Protein AF-A0A7K7S3J5-F1 (afdb_monomer_lite)

Radius of gyration: 13.62 Å; chains: 1; bounding box: 33×21×33 Å

pLDDT: mean 86.49, std 15.04, range [55.97, 98.62]

InterPro domains:
  IPR010569 Myotubularin-like, phosphatase domain [PF06602] (1-78)
  IPR010569 Myotubularin-like, phosphatase domain [PS51339] (1-78)
  IPR029021 Protein-tyrosine phosphatase-like [SSF52799] (1-78)
  IPR030564 Myotubularin [PTHR10807] (1-78)

Structure (mmCIF, N/CA/C/O backbone):
data_AF-A0A7K7S3J5-F1
#
_entry.id   AF-A0A7K7S3J5-F1
#
loop_
_atom_site.group_PDB
_atom_site.id
_atom_site.type_symbol
_atom_site.label_atom_id
_atom_site.label_alt_id
_atom_site.label_comp_id
_atom_site.label_asym_id
_atom_site.label_entity_id
_atom_site.label_seq_id
_atom_site.pdbx_PDB_ins_code
_atom_site.Cartn_x
_atom_site.Cartn_y
_atom_site.Cartn_z
_atom_site.occupancy
_atom_site.B_iso_or_equiv
_atom_site.auth_seq_id
_atom_site.auth_comp_id
_atom_site.auth_asym_id
_atom_site.auth_atom_id
_atom_site.pdbx_PDB_model_nu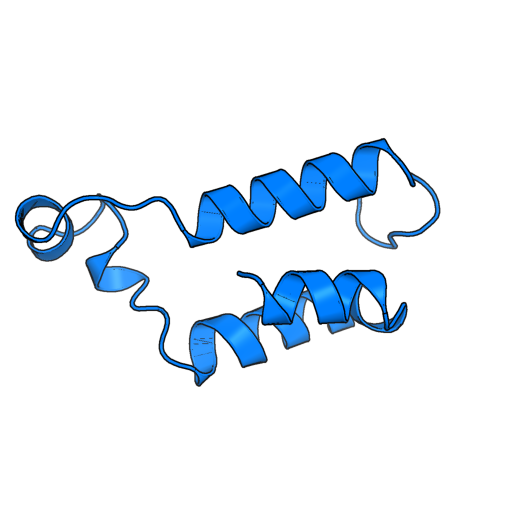m
ATOM 1 N N . GLN A 1 1 ? -0.085 -3.815 -9.402 1.00 80.12 1 GLN A N 1
ATOM 2 C CA . GLN A 1 1 ? -1.220 -2.863 -9.345 1.00 80.12 1 GLN A CA 1
ATOM 3 C C . GLN A 1 1 ? -2.541 -3.568 -9.056 1.00 80.12 1 GLN A C 1
ATOM 5 O O . GLN A 1 1 ? -3.003 -3.454 -7.935 1.00 80.12 1 GLN A O 1
ATOM 10 N N . VAL A 1 2 ? -3.145 -4.304 -10.003 1.00 91.12 2 VAL A N 1
ATOM 11 C CA . VAL A 1 2 ? -4.505 -4.861 -9.810 1.00 91.12 2 VAL A CA 1
ATOM 12 C C . VAL A 1 2 ? -4.567 -5.863 -8.655 1.00 91.12 2 VAL A C 1
ATOM 14 O O . VAL A 1 2 ? -5.370 -5.698 -7.747 1.00 91.12 2 VAL A O 1
ATOM 17 N N . VAL A 1 3 ? -3.675 -6.856 -8.647 1.00 94.69 3 VAL A N 1
ATOM 18 C CA . VAL A 1 3 ? -3.652 -7.910 -7.619 1.00 94.69 3 VAL A CA 1
ATOM 19 C C . VAL A 1 3 ? -3.451 -7.335 -6.212 1.00 94.69 3 VAL A C 1
ATOM 21 O O . VAL A 1 3 ? -4.184 -7.695 -5.295 1.00 94.69 3 VAL A O 1
ATOM 24 N N . SER A 1 4 ? -2.522 -6.387 -6.050 1.00 95.69 4 SER A N 1
ATOM 25 C CA . SER A 1 4 ? -2.267 -5.737 -4.762 1.00 95.69 4 SER A CA 1
ATOM 26 C C . SER A 1 4 ? -3.455 -4.899 -4.270 1.00 95.69 4 SER A C 1
ATOM 28 O O . SER A 1 4 ? -3.751 -4.917 -3.081 1.00 95.69 4 SER A O 1
ATOM 30 N N . LEU A 1 5 ? -4.178 -4.209 -5.162 1.00 97.38 5 LEU A N 1
ATOM 31 C CA . LEU A 1 5 ? -5.397 -3.475 -4.790 1.00 97.38 5 LEU A CA 1
ATOM 32 C C . LEU A 1 5 ? -6.541 -4.417 -4.408 1.00 97.38 5 LEU A C 1
ATOM 34 O O . LEU A 1 5 ? -7.221 -4.172 -3.419 1.00 97.38 5 LEU A O 1
ATOM 38 N N . VAL A 1 6 ? -6.732 -5.513 -5.146 1.00 97.81 6 VAL A N 1
ATOM 39 C CA . VAL A 1 6 ? -7.749 -6.520 -4.810 1.00 97.81 6 VAL A CA 1
ATOM 40 C C . VAL A 1 6 ? -7.468 -7.129 -3.438 1.00 97.81 6 VAL A C 1
ATOM 42 O O . VAL A 1 6 ? -8.388 -7.244 -2.634 1.00 97.81 6 VAL A O 1
ATOM 45 N N . GLN A 1 7 ? -6.211 -7.467 -3.143 1.00 97.75 7 GLN A N 1
ATOM 46 C CA . GLN A 1 7 ? -5.814 -7.989 -1.835 1.00 97.75 7 GLN A CA 1
ATOM 47 C C . GLN A 1 7 ? -6.078 -6.977 -0.713 1.00 97.75 7 GLN A C 1
ATOM 49 O O . GLN A 1 7 ? -6.712 -7.336 0.272 1.00 97.75 7 GLN A O 1
ATOM 54 N N . LEU A 1 8 ? -5.699 -5.708 -0.895 1.00 98.19 8 LEU A N 1
ATOM 55 C CA . LEU A 1 8 ? -5.985 -4.638 0.069 1.00 98.19 8 LEU A CA 1
ATOM 56 C C . LEU A 1 8 ? -7.493 -4.454 0.332 1.00 98.19 8 LEU A C 1
ATOM 58 O O . LEU A 1 8 ? -7.917 -4.194 1.458 1.00 98.19 8 LEU A O 1
ATOM 62 N N . LEU A 1 9 ? -8.317 -4.576 -0.711 1.00 97.75 9 LEU A N 1
ATOM 63 C CA . LEU A 1 9 ? -9.772 -4.445 -0.610 1.00 97.75 9 LEU A CA 1
ATOM 64 C C . LEU A 1 9 ? -10.443 -5.687 -0.010 1.00 97.75 9 LEU A C 1
ATOM 66 O O . LEU A 1 9 ? -11.477 -5.552 0.636 1.00 97.75 9 LEU A O 1
ATOM 70 N N . SER A 1 10 ? -9.863 -6.874 -0.188 1.00 97.81 10 SER A N 1
ATOM 71 C CA . SER A 1 10 ? -10.490 -8.142 0.210 1.00 97.81 10 SER A CA 1
ATOM 72 C C . SER A 1 10 ? -10.063 -8.627 1.594 1.00 97.81 10 SER A C 1
ATOM 74 O O . SER A 1 10 ? -10.869 -9.240 2.287 1.00 97.81 10 SER A O 1
ATOM 76 N N . ASP A 1 11 ? -8.819 -8.366 1.999 1.00 98.19 11 ASP A N 1
ATOM 77 C CA . ASP A 1 11 ? -8.252 -8.855 3.256 1.00 98.19 11 ASP A CA 1
ATOM 78 C C . ASP A 1 11 ? -7.834 -7.676 4.160 1.00 98.19 11 ASP A C 1
ATOM 80 O O . ASP A 1 11 ? -6.865 -6.971 3.845 1.00 98.19 11 ASP A O 1
ATOM 84 N N . PRO A 1 12 ? -8.539 -7.447 5.288 1.00 97.94 12 PRO A N 1
ATOM 85 C CA . PRO A 1 12 ? -8.216 -6.384 6.237 1.00 97.94 12 PRO A CA 1
ATOM 86 C C . PRO A 1 12 ? -6.799 -6.468 6.808 1.00 97.94 12 PRO A C 1
ATOM 88 O O . PRO A 1 12 ? -6.248 -5.437 7.188 1.00 97.94 12 PRO A O 1
ATOM 91 N N . TYR A 1 13 ? -6.174 -7.654 6.834 1.00 98.44 13 TYR A N 1
ATOM 92 C CA . TYR A 1 13 ? -4.793 -7.792 7.293 1.00 98.44 13 TYR A CA 1
ATOM 93 C C . TYR A 1 13 ? -3.856 -6.864 6.514 1.00 98.44 13 TYR A C 1
ATOM 95 O O . TYR A 1 13 ? -3.009 -6.205 7.113 1.00 98.44 13 TYR A O 1
ATOM 103 N N . TYR A 1 14 ? -4.053 -6.704 5.203 1.00 98.50 14 TYR A N 1
ATOM 104 C CA . TYR A 1 14 ? -3.214 -5.834 4.376 1.00 98.50 14 TYR A CA 1
ATOM 105 C C . TYR A 1 14 ? -3.403 -4.327 4.628 1.00 98.50 14 TYR A C 1
ATOM 107 O O . TYR A 1 14 ? -2.648 -3.530 4.071 1.00 98.50 14 TYR A O 1
ATOM 115 N N . ARG A 1 15 ? -4.362 -3.922 5.473 1.00 98.50 15 ARG A N 1
ATOM 116 C CA . ARG A 1 15 ? -4.549 -2.532 5.934 1.00 98.50 15 ARG A CA 1
ATOM 117 C C . ARG A 1 15 ? -3.891 -2.251 7.290 1.00 98.50 15 ARG A C 1
ATOM 119 O O . ARG A 1 15 ? -3.919 -1.114 7.760 1.00 98.50 15 ARG A O 1
ATOM 126 N N . THR A 1 16 ? -3.272 -3.267 7.892 1.00 98.62 16 THR A N 1
ATOM 127 C CA . THR A 1 16 ? -2.342 -3.098 9.016 1.00 98.62 16 THR A CA 1
ATOM 128 C C . THR A 1 16 ? -0.990 -2.594 8.518 1.00 98.62 16 THR A C 1
ATOM 130 O O . THR A 1 16 ? -0.640 -2.743 7.344 1.00 98.62 16 THR A O 1
ATOM 133 N N . LEU A 1 17 ? -0.198 -2.007 9.407 1.00 98.06 17 LEU A N 1
ATOM 134 C CA . LEU A 1 17 ? 1.127 -1.483 9.087 1.00 98.06 17 LEU A CA 1
ATOM 135 C C . LEU A 1 17 ? 2.080 -2.610 8.651 1.00 98.06 17 LEU A C 1
ATOM 137 O O . LEU A 1 17 ? 2.848 -2.462 7.698 1.00 98.06 17 LEU A O 1
ATOM 141 N N . GLU A 1 18 ? 1.993 -3.757 9.325 1.00 98.31 18 GLU A N 1
ATOM 142 C CA . GLU A 1 18 ? 2.740 -4.971 8.991 1.00 98.31 18 GLU A CA 1
ATOM 143 C C . GLU A 1 18 ? 2.236 -5.606 7.693 1.00 98.31 18 GLU A C 1
ATOM 145 O O . GLU A 1 18 ? 3.024 -5.862 6.780 1.00 98.31 18 GLU A O 1
ATOM 150 N N . GLY A 1 19 ? 0.922 -5.797 7.565 1.00 98.38 19 GLY A N 1
ATOM 151 C CA . GLY A 1 19 ? 0.332 -6.399 6.378 1.00 98.38 19 GLY A CA 1
ATOM 152 C C . GLY A 1 19 ? 0.596 -5.572 5.125 1.00 98.38 19 GLY A C 1
ATOM 153 O O . GLY A 1 19 ? 0.947 -6.135 4.091 1.00 98.38 19 GLY A O 1
ATOM 154 N N . PHE A 1 20 ? 0.529 -4.242 5.198 1.00 98.12 20 PHE A N 1
ATOM 155 C CA . PHE A 1 20 ? 0.839 -3.392 4.051 1.00 98.12 20 PHE A CA 1
ATOM 156 C C . PHE A 1 20 ? 2.303 -3.523 3.605 1.00 98.12 20 PHE A C 1
ATOM 158 O O . PHE A 1 20 ? 2.575 -3.613 2.407 1.00 98.12 20 PHE A O 1
ATOM 165 N N . ARG A 1 21 ? 3.256 -3.608 4.547 1.00 97.31 21 ARG A N 1
ATOM 166 C CA . ARG A 1 21 ? 4.670 -3.885 4.225 1.00 97.31 21 ARG A CA 1
ATOM 167 C C . ARG A 1 21 ? 4.821 -5.237 3.544 1.00 97.31 21 ARG A C 1
ATOM 169 O O . ARG A 1 21 ? 5.433 -5.306 2.481 1.00 97.31 21 ARG A O 1
ATOM 176 N N . LEU A 1 22 ? 4.192 -6.276 4.094 1.00 97.56 22 LEU A N 1
ATOM 177 C CA . LEU A 1 22 ? 4.215 -7.611 3.506 1.00 97.56 22 LEU A CA 1
ATOM 178 C C . LEU A 1 22 ? 3.604 -7.621 2.098 1.00 97.56 22 LEU A C 1
ATOM 180 O O . LEU A 1 22 ? 4.137 -8.266 1.199 1.00 97.56 22 LEU A O 1
ATOM 184 N N . LEU A 1 23 ? 2.512 -6.885 1.873 1.00 96.94 23 LEU A N 1
ATOM 185 C CA . LEU A 1 23 ? 1.891 -6.743 0.556 1.00 96.94 23 LEU A CA 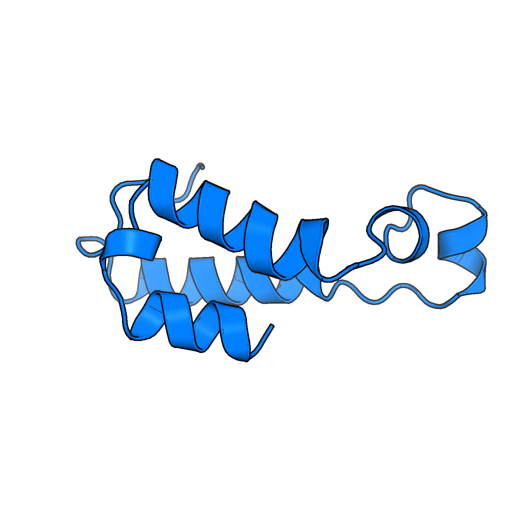1
ATOM 186 C C . LEU A 1 23 ? 2.870 -6.131 -0.453 1.00 96.94 23 LEU A C 1
ATOM 188 O O . LEU A 1 23 ? 2.978 -6.622 -1.577 1.00 96.94 23 LEU A O 1
ATOM 192 N N . VAL A 1 24 ? 3.598 -5.080 -0.060 1.00 95.38 24 VAL A N 1
ATOM 193 C CA . VAL A 1 24 ? 4.610 -4.430 -0.905 1.00 95.38 24 VAL A CA 1
ATOM 194 C C . VAL A 1 24 ? 5.789 -5.368 -1.175 1.00 95.38 24 VAL A C 1
ATOM 196 O O . VAL A 1 24 ? 6.182 -5.548 -2.329 1.00 95.38 24 VAL A O 1
ATOM 199 N N . GLU A 1 25 ? 6.327 -6.015 -0.145 1.00 93.94 25 GLU A N 1
ATOM 200 C CA . GLU A 1 25 ? 7.428 -6.972 -0.278 1.00 93.94 25 GLU A CA 1
ATOM 201 C C . GLU A 1 25 ? 7.061 -8.149 -1.181 1.00 93.94 25 GLU A C 1
ATOM 203 O O . GLU A 1 25 ? 7.832 -8.520 -2.072 1.00 93.94 25 GLU A O 1
ATOM 208 N N . LYS A 1 26 ? 5.860 -8.703 -1.006 1.00 93.19 26 LYS A N 1
ATOM 209 C CA . LYS A 1 26 ? 5.357 -9.815 -1.805 1.00 93.19 26 LYS A CA 1
ATOM 210 C C . LYS A 1 26 ? 5.113 -9.369 -3.243 1.00 93.19 26 LYS A C 1
ATOM 212 O O . LYS A 1 26 ? 5.794 -9.831 -4.149 1.00 93.19 26 LYS A O 1
ATOM 217 N N . GLU A 1 27 ? 4.181 -8.448 -3.469 1.00 92.81 27 GLU A N 1
ATOM 218 C CA . GLU A 1 27 ? 3.652 -8.146 -4.809 1.00 92.81 27 GLU A CA 1
ATOM 219 C C . GLU A 1 27 ? 4.563 -7.254 -5.654 1.00 92.81 27 GLU A C 1
ATOM 221 O O . GLU A 1 27 ? 4.471 -7.268 -6.882 1.00 92.81 27 GLU A O 1
ATOM 226 N N . TRP A 1 28 ? 5.434 -6.462 -5.027 1.00 90.31 28 TRP A N 1
ATOM 227 C CA . TRP A 1 28 ? 6.246 -5.485 -5.747 1.00 90.31 28 TRP A CA 1
ATOM 228 C C . TRP A 1 28 ? 7.730 -5.824 -5.729 1.00 90.31 28 TRP A C 1
ATOM 230 O O . TRP A 1 28 ? 8.361 -5.787 -6.785 1.00 90.31 28 TRP A O 1
ATOM 240 N N . LEU A 1 29 ? 8.299 -6.179 -4.576 1.00 86.06 29 LEU A N 1
ATOM 241 C CA . LEU A 1 29 ? 9.727 -6.506 -4.499 1.00 86.06 29 LEU A CA 1
ATOM 242 C C . LEU A 1 29 ? 10.006 -7.931 -4.995 1.00 86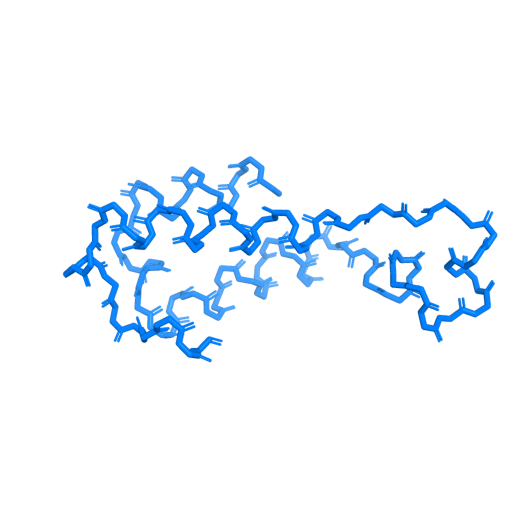.06 29 LEU A C 1
ATOM 244 O O . LEU A 1 29 ? 10.876 -8.116 -5.846 1.00 86.06 29 LEU A O 1
ATOM 248 N N . SER A 1 30 ? 9.230 -8.918 -4.542 1.00 82.69 30 SER A N 1
ATOM 249 C CA . SER A 1 30 ? 9.470 -10.333 -4.861 1.00 82.69 30 SER A CA 1
ATOM 250 C C . SER A 1 30 ? 9.037 -10.709 -6.282 1.00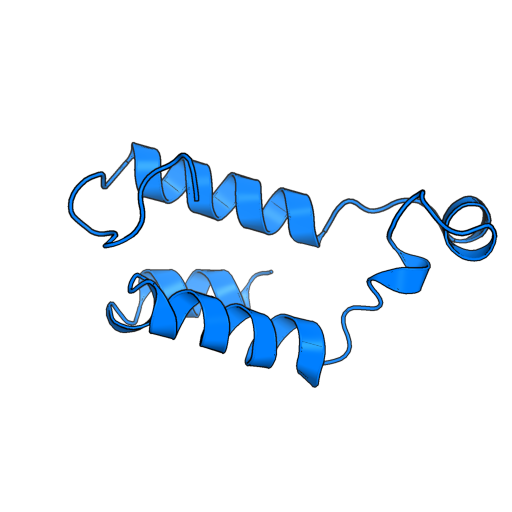 82.69 30 SER A C 1
ATOM 252 O O . SER A 1 30 ? 9.756 -11.430 -6.970 1.00 82.69 30 SER A O 1
ATOM 254 N N . PHE A 1 31 ? 7.914 -10.174 -6.776 1.00 73.81 31 PHE A N 1
ATOM 255 C CA . PHE A 1 31 ? 7.448 -10.401 -8.158 1.00 73.81 31 PHE A CA 1
ATOM 256 C C . PHE A 1 31 ? 8.115 -9.488 -9.207 1.00 73.81 31 PHE A C 1
ATOM 258 O O . PHE A 1 31 ? 7.715 -9.463 -10.372 1.00 73.81 31 PHE A O 1
ATOM 265 N N . GLY A 1 32 ? 9.180 -8.776 -8.828 1.00 65.25 32 GLY A N 1
ATOM 266 C CA . GLY A 1 32 ? 10.111 -8.184 -9.786 1.00 65.25 32 GLY A CA 1
ATOM 267 C C . GLY A 1 32 ? 9.655 -6.868 -10.411 1.00 65.25 32 GLY A C 1
ATOM 268 O O . GLY A 1 32 ? 10.035 -6.571 -11.552 1.00 65.25 32 GLY A O 1
ATOM 269 N N . HIS A 1 33 ? 8.887 -6.037 -9.692 1.00 70.69 33 HIS A N 1
ATOM 270 C CA . HIS A 1 33 ? 8.733 -4.646 -10.108 1.00 70.69 33 HIS A CA 1
ATOM 271 C C . HIS A 1 33 ? 10.123 -4.001 -10.139 1.00 70.69 33 HIS A C 1
ATOM 273 O O . HIS A 1 33 ? 10.803 -3.866 -9.122 1.00 70.69 33 HIS A O 1
ATOM 279 N N . ARG A 1 34 ? 10.580 -3.621 -11.336 1.00 67.44 34 ARG A N 1
ATOM 280 C CA . ARG A 1 34 ? 11.930 -3.087 -11.548 1.00 67.44 34 ARG A CA 1
ATOM 281 C C . ARG A 1 34 ? 12.014 -1.635 -11.083 1.00 67.44 34 ARG A C 1
ATOM 283 O O . ARG A 1 34 ? 12.125 -0.731 -11.906 1.00 67.44 34 ARG A O 1
ATOM 290 N N . PHE A 1 35 ? 11.974 -1.408 -9.773 1.00 71.69 35 PHE A N 1
ATOM 291 C CA . PHE A 1 35 ? 12.074 -0.075 -9.170 1.00 71.69 35 PHE A CA 1
ATOM 292 C C . PHE A 1 35 ? 13.282 0.712 -9.694 1.00 71.69 35 PHE A C 1
ATOM 294 O O . PHE A 1 35 ? 13.149 1.880 -10.045 1.00 71.69 35 PHE A O 1
ATOM 301 N N . SER A 1 36 ? 14.423 0.040 -9.872 1.00 63.81 36 SER A N 1
ATOM 302 C CA . SER A 1 36 ? 15.650 0.633 -10.416 1.00 63.81 36 SER A CA 1
ATOM 303 C C . SER A 1 36 ? 15.556 1.073 -11.881 1.00 63.81 36 SER A C 1
ATOM 305 O O . SER A 1 36 ? 16.260 1.997 -12.270 1.00 63.81 36 SER A O 1
ATOM 307 N N . HIS A 1 37 ? 14.708 0.437 -12.696 1.00 55.97 37 HIS A N 1
ATOM 308 C CA . HIS A 1 37 ? 14.550 0.757 -14.123 1.00 55.97 37 HIS A CA 1
ATOM 309 C C . HIS A 1 37 ? 13.306 1.596 -14.417 1.00 55.97 37 HIS A C 1
ATOM 311 O O . HIS A 1 37 ? 13.196 2.142 -15.502 1.00 55.97 37 HIS A O 1
ATOM 317 N N . ARG A 1 38 ? 12.345 1.675 -13.491 1.00 58.97 38 ARG A N 1
ATOM 318 C CA . ARG A 1 38 ? 11.119 2.472 -13.667 1.00 58.97 38 ARG A CA 1
ATOM 319 C C . ARG A 1 38 ? 11.103 3.757 -12.847 1.00 58.97 38 ARG A C 1
ATOM 321 O O . ARG A 1 38 ? 10.219 4.584 -13.042 1.00 58.97 38 ARG A O 1
ATOM 328 N N . GLY A 1 39 ? 12.073 3.943 -11.955 1.00 59.03 39 GLY A N 1
ATOM 329 C CA . GLY A 1 39 ? 12.340 5.231 -11.327 1.00 59.03 39 GLY A CA 1
ATOM 330 C C . GLY A 1 39 ? 13.130 6.146 -12.262 1.00 59.03 39 GLY A C 1
ATOM 331 O O . GLY A 1 39 ? 14.088 5.710 -12.895 1.00 59.03 39 GLY A O 1
ATOM 332 N N . ALA A 1 40 ? 12.791 7.437 -12.289 1.00 57.44 40 ALA A N 1
ATOM 333 C CA . ALA A 1 40 ? 13.538 8.468 -13.026 1.00 57.44 40 ALA A CA 1
ATOM 334 C C . ALA A 1 40 ? 14.951 8.748 -12.454 1.00 57.44 40 ALA A C 1
ATOM 336 O O . ALA A 1 40 ? 15.654 9.641 -12.911 1.00 57.44 40 ALA A O 1
ATOM 337 N N . GLN A 1 41 ? 15.361 8.009 -11.420 1.00 60.44 41 GLN A N 1
ATOM 338 C CA . GLN A 1 41 ? 16.585 8.240 -10.649 1.00 60.44 41 GLN A CA 1
ATOM 339 C C . GLN A 1 41 ? 17.818 7.533 -11.232 1.00 60.44 41 GLN A C 1
ATOM 341 O O . GLN A 1 41 ? 18.930 7.781 -10.773 1.00 60.44 41 GLN A O 1
ATOM 346 N N . THR A 1 42 ? 17.654 6.659 -12.232 1.00 60.53 42 THR A N 1
ATOM 347 C CA . THR A 1 42 ? 18.778 5.978 -12.890 1.00 60.53 42 THR A CA 1
ATOM 348 C C . THR A 1 42 ? 18.858 6.347 -14.368 1.00 60.53 42 THR A C 1
ATOM 350 O O . THR A 1 42 ? 17.844 6.565 -15.032 1.00 60.53 42 THR A O 1
ATOM 353 N N . LEU A 1 43 ? 20.078 6.362 -14.916 1.00 60.28 43 LEU A N 1
ATOM 354 C CA . LEU A 1 43 ? 20.322 6.579 -16.351 1.00 60.28 43 LEU A CA 1
ATOM 355 C C . LEU A 1 43 ? 19.579 5.552 -17.231 1.00 60.28 43 LEU A C 1
ATOM 357 O O . LEU A 1 43 ? 19.192 5.869 -18.352 1.00 60.28 43 LEU A O 1
ATOM 361 N N . ALA A 1 44 ? 19.327 4.348 -16.704 1.00 56.66 44 ALA A N 1
ATOM 362 C CA . ALA A 1 44 ? 18.534 3.304 -17.357 1.00 56.66 44 ALA A CA 1
ATOM 363 C C . ALA A 1 44 ? 17.013 3.572 -17.324 1.00 56.66 44 ALA A C 1
ATOM 365 O O . ALA A 1 44 ? 16.284 3.113 -18.204 1.00 56.66 44 ALA A O 1
ATOM 366 N N . GLY A 1 45 ? 16.515 4.318 -16.331 1.00 56.34 45 GLY A N 1
ATOM 367 C CA . GLY A 1 45 ? 15.113 4.742 -16.249 1.00 56.34 45 GLY A CA 1
ATOM 368 C C . GLY A 1 45 ? 14.753 5.852 -17.237 1.00 56.34 45 GLY A C 1
ATOM 369 O O . GLY A 1 45 ? 13.645 5.875 -17.766 1.00 56.34 45 GLY A O 1
ATOM 370 N N . GLN A 1 46 ? 15.714 6.719 -17.566 1.00 60.38 46 GLN A N 1
ATOM 371 C CA . GLN A 1 46 ? 15.523 7.816 -18.523 1.00 60.38 46 GLN A CA 1
ATOM 372 C C . GLN A 1 46 ? 15.359 7.329 -19.974 1.00 60.38 46 GLN A C 1
ATOM 374 O O . GLN A 1 46 ? 14.684 7.980 -20.767 1.00 60.38 46 GLN A O 1
ATOM 379 N N . SER A 1 47 ? 15.942 6.179 -20.327 1.00 60.88 47 SER A N 1
ATOM 380 C CA . SER A 1 47 ? 15.868 5.601 -21.678 1.00 60.88 47 SER A CA 1
ATOM 381 C C . SER A 1 47 ? 14.710 4.619 -21.879 1.00 60.88 47 SER A C 1
ATOM 383 O O . SER A 1 47 ? 14.351 4.329 -23.017 1.00 60.88 47 SER A O 1
ATOM 385 N N . SER A 1 48 ? 14.117 4.102 -20.798 1.00 63.28 48 SER A N 1
ATOM 386 C CA . SER A 1 48 ? 13.125 3.015 -20.844 1.00 63.28 48 SER A CA 1
ATOM 387 C C . SER A 1 48 ? 11.664 3.469 -20.727 1.00 63.28 48 SER A C 1
ATOM 389 O O . SER A 1 48 ? 10.761 2.630 -20.727 1.00 63.28 48 SER A O 1
ATOM 391 N N . GLY A 1 49 ? 11.425 4.784 -20.694 1.00 60.84 49 GLY A N 1
ATOM 392 C CA . GLY A 1 49 ? 10.100 5.371 -20.522 1.00 60.84 49 GLY A CA 1
ATOM 393 C C . GLY A 1 49 ? 9.677 5.340 -19.055 1.00 60.84 49 GLY A C 1
ATOM 394 O O . GLY A 1 49 ? 9.417 4.283 -18.477 1.00 60.84 49 GLY A O 1
ATOM 395 N N . PHE A 1 50 ? 9.599 6.519 -18.441 1.00 66.56 50 PHE A N 1
ATOM 396 C CA . PHE A 1 50 ? 9.119 6.650 -17.072 1.00 66.56 50 PHE A CA 1
ATOM 397 C C . PHE A 1 50 ? 7.634 6.273 -16.998 1.00 66.56 50 PHE A C 1
ATOM 399 O O . PHE A 1 50 ? 6.789 6.910 -17.624 1.00 66.56 50 PHE A O 1
ATOM 406 N N . ALA A 1 51 ? 7.316 5.242 -16.217 1.00 71.38 51 ALA A N 1
ATOM 407 C CA . ALA A 1 51 ? 5.947 4.841 -15.919 1.00 71.38 51 ALA A CA 1
ATOM 408 C C . ALA A 1 51 ? 5.792 4.754 -14.391 1.00 71.38 51 ALA A C 1
ATOM 410 O O . ALA A 1 51 ? 6.356 3.836 -13.784 1.00 71.38 51 ALA A O 1
ATOM 411 N N . PRO A 1 52 ? 5.046 5.676 -13.750 1.00 82.69 52 PRO A N 1
ATOM 412 C CA . PRO A 1 52 ? 4.928 5.771 -12.293 1.00 82.69 52 PRO A CA 1
ATOM 413 C C . PRO A 1 52 ? 3.970 4.710 -11.716 1.00 82.69 52 PRO A C 1
ATOM 415 O O . PRO A 1 52 ? 3.078 5.013 -10.934 1.00 82.69 52 PRO A O 1
ATOM 418 N N . ILE A 1 53 ? 4.146 3.442 -12.093 1.00 87.19 53 ILE A N 1
ATOM 419 C CA . ILE A 1 53 ? 3.221 2.338 -11.793 1.00 87.19 53 ILE A CA 1
ATOM 420 C C . ILE A 1 53 ? 3.062 2.122 -10.282 1.00 87.19 53 ILE A C 1
ATOM 422 O O . ILE A 1 53 ? 1.947 1.950 -9.790 1.00 87.19 53 ILE A O 1
ATOM 426 N N . PHE A 1 54 ? 4.157 2.162 -9.524 1.00 89.50 54 PHE A N 1
ATOM 427 C CA . PHE A 1 54 ? 4.071 2.055 -8.068 1.00 89.50 54 PHE A CA 1
ATOM 428 C C . PHE A 1 54 ? 3.407 3.282 -7.435 1.00 89.50 54 PHE A C 1
ATOM 430 O O . PHE A 1 54 ? 2.566 3.136 -6.557 1.00 89.50 54 PHE A O 1
ATOM 437 N N . LEU A 1 55 ? 3.712 4.483 -7.929 1.00 89.56 55 LEU A N 1
ATOM 438 C CA . LEU A 1 55 ? 3.103 5.711 -7.421 1.00 89.56 55 LEU A CA 1
ATOM 439 C C . LEU A 1 55 ? 1.595 5.754 -7.698 1.00 89.56 55 LEU A C 1
ATOM 441 O O . LEU A 1 55 ? 0.833 6.124 -6.820 1.00 89.56 55 LEU A O 1
ATOM 445 N N . GLN A 1 56 ? 1.146 5.302 -8.870 1.00 92.38 56 GLN A N 1
ATOM 446 C CA . GLN A 1 56 ? -0.280 5.173 -9.173 1.00 92.38 56 GLN A CA 1
ATOM 447 C C . GLN A 1 56 ? -0.972 4.159 -8.248 1.00 92.38 56 GLN A C 1
ATOM 449 O O . GLN A 1 56 ? -2.125 4.352 -7.877 1.00 92.38 56 GLN A O 1
ATOM 454 N N . PHE A 1 57 ? -0.280 3.086 -7.851 1.00 95.50 57 PHE A N 1
ATOM 455 C CA . PHE A 1 57 ? -0.800 2.190 -6.819 1.00 95.50 57 PHE A CA 1
ATOM 456 C C . PHE A 1 57 ? -0.955 2.913 -5.479 1.00 95.50 57 PHE A C 1
ATOM 458 O O . PHE A 1 57 ? -2.025 2.815 -4.889 1.00 95.50 57 PHE A O 1
ATOM 465 N N . LEU A 1 58 ? 0.058 3.660 -5.031 1.00 95.94 58 LEU A N 1
ATOM 466 C CA . LEU A 1 58 ? -0.022 4.435 -3.789 1.00 95.94 58 LEU A CA 1
ATOM 467 C C . LEU A 1 58 ? -1.124 5.500 -3.836 1.00 95.94 58 LEU A C 1
ATOM 469 O O . LEU A 1 58 ? -1.836 5.667 -2.852 1.00 95.94 58 LEU A O 1
ATOM 473 N N . ASP A 1 59 ? -1.319 6.158 -4.979 1.00 96.25 59 ASP A N 1
ATOM 474 C CA . ASP A 1 59 ? -2.434 7.084 -5.184 1.00 96.25 59 ASP A CA 1
ATOM 475 C C . ASP A 1 59 ? -3.779 6.368 -4.999 1.00 96.25 59 ASP A C 1
ATOM 477 O O . ASP A 1 59 ? -4.611 6.809 -4.214 1.00 96.25 59 ASP A O 1
ATOM 481 N N . CYS A 1 60 ? -3.961 5.188 -5.600 1.00 97.50 60 CYS A N 1
ATOM 482 C CA . CYS A 1 60 ? -5.165 4.386 -5.376 1.00 97.50 60 CYS A CA 1
ATOM 483 C C . CYS A 1 60 ? -5.352 3.999 -3.897 1.00 97.50 60 CYS A C 1
ATOM 485 O O . CYS A 1 60 ? -6.469 4.076 -3.392 1.00 97.50 60 CYS A O 1
ATOM 487 N N . VAL A 1 61 ? -4.284 3.614 -3.185 1.00 97.94 61 VAL A N 1
ATOM 488 C CA . VAL A 1 61 ? -4.345 3.335 -1.736 1.00 97.94 61 VAL A CA 1
ATOM 489 C C . VAL A 1 61 ? -4.795 4.579 -0.970 1.00 97.94 61 VAL A C 1
ATOM 491 O O . VAL A 1 61 ? -5.688 4.486 -0.130 1.00 97.94 61 VAL A O 1
ATOM 494 N N . HIS A 1 62 ? -4.240 5.746 -1.298 1.00 97.75 62 HIS A N 1
ATOM 495 C CA . HIS A 1 62 ? -4.611 7.018 -0.689 1.00 97.75 62 HIS A CA 1
ATOM 496 C C . HIS A 1 62 ? -6.088 7.365 -0.937 1.00 97.75 62 HIS A C 1
ATOM 498 O O . HIS A 1 62 ? -6.800 7.717 0.001 1.00 97.75 62 HIS A O 1
ATOM 504 N N . GLN A 1 63 ? -6.584 7.188 -2.167 1.00 98.25 63 GLN A N 1
ATOM 505 C CA . GLN A 1 63 ? -7.995 7.410 -2.509 1.00 98.25 63 GLN A CA 1
ATOM 506 C C . GLN A 1 63 ? -8.945 6.466 -1.756 1.00 98.25 63 GLN A C 1
ATOM 508 O O . GLN A 1 63 ? -10.042 6.872 -1.371 1.00 98.25 63 GLN A O 1
ATOM 513 N N . ILE A 1 64 ? -8.548 5.209 -1.533 1.00 97.88 64 ILE A N 1
ATOM 514 C CA . ILE A 1 64 ? -9.334 4.251 -0.739 1.00 97.88 64 ILE A CA 1
ATOM 515 C C . ILE A 1 64 ? -9.317 4.658 0.740 1.00 97.88 64 ILE A C 1
ATOM 517 O O . ILE A 1 64 ? -10.362 4.666 1.384 1.00 97.88 64 ILE A O 1
ATOM 521 N N . HIS A 1 65 ? -8.160 5.053 1.272 1.00 98.00 65 HIS A N 1
ATOM 522 C CA . HIS A 1 65 ? -8.028 5.505 2.656 1.00 98.00 65 HIS A CA 1
ATOM 523 C C . HIS A 1 65 ? -8.851 6.779 2.927 1.00 98.00 65 HIS A C 1
ATOM 525 O O . HIS A 1 65 ? -9.500 6.884 3.963 1.00 98.00 65 HIS A O 1
ATOM 531 N N . LEU A 1 66 ? -8.927 7.712 1.972 1.00 97.94 66 LEU A N 1
ATOM 532 C CA . LEU A 1 66 ? -9.826 8.871 2.059 1.00 97.94 66 LEU A CA 1
ATOM 533 C C . LEU A 1 66 ? -11.307 8.475 2.164 1.00 97.94 66 LEU A C 1
ATOM 535 O O . LEU A 1 66 ? -12.058 9.117 2.896 1.00 97.94 66 LEU A O 1
ATOM 539 N N . GLN A 1 67 ? -11.731 7.432 1.446 1.00 98.00 67 GLN A N 1
ATOM 540 C CA . GLN A 1 67 ? -13.115 6.945 1.478 1.00 98.00 67 GLN A CA 1
ATOM 541 C C . GLN A 1 67 ? -13.434 6.158 2.754 1.00 98.00 67 GLN A C 1
ATOM 543 O O . GLN A 1 67 ? -14.569 6.202 3.227 1.00 98.00 67 GLN A O 1
ATOM 548 N N . PHE A 1 68 ? -12.441 5.476 3.332 1.00 97.31 68 PHE A N 1
ATOM 549 C CA . PHE A 1 68 ? -12.607 4.620 4.507 1.00 97.31 68 PHE A CA 1
ATOM 550 C C . PHE A 1 68 ? -11.550 4.911 5.592 1.00 97.31 68 PHE A C 1
ATOM 552 O O . PHE A 1 68 ? -10.672 4.081 5.831 1.00 97.31 68 PHE A O 1
ATOM 559 N N . PRO A 1 69 ? -11.629 6.060 6.295 1.00 95.38 69 PRO A N 1
ATOM 560 C CA . PRO A 1 69 ? -10.572 6.508 7.212 1.00 95.38 69 PRO A CA 1
ATOM 561 C C . PRO A 1 69 ? -10.310 5.587 8.410 1.00 95.38 69 PRO A C 1
ATOM 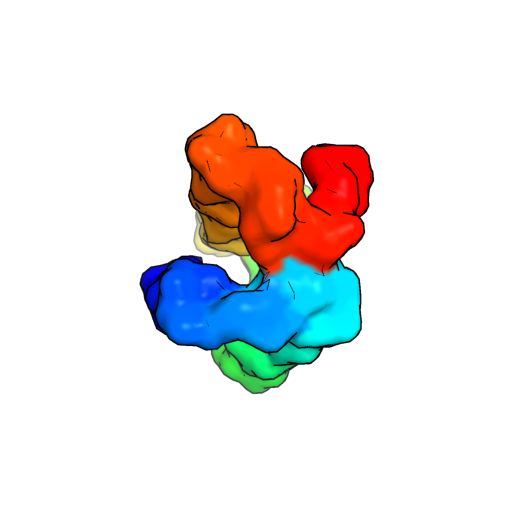563 O O . PRO A 1 69 ? -9.234 5.627 8.989 1.00 95.38 69 PRO A O 1
ATOM 566 N N . MET A 1 70 ? -11.298 4.775 8.798 1.00 96.81 70 MET A N 1
ATOM 567 C CA . MET A 1 70 ? -11.213 3.879 9.961 1.00 96.81 70 MET A CA 1
ATOM 568 C C . MET A 1 70 ? -10.795 2.448 9.595 1.00 96.81 70 MET A C 1
ATOM 570 O O . MET A 1 70 ? -10.644 1.617 10.484 1.00 96.81 70 MET A O 1
ATOM 574 N N . GLU A 1 71 ? -10.630 2.143 8.304 1.00 97.88 71 GLU A N 1
ATOM 575 C CA . GLU A 1 71 ? -10.289 0.794 7.827 1.00 97.88 71 GLU A CA 1
ATOM 576 C C . GLU A 1 71 ? -8.777 0.545 7.756 1.00 97.88 71 GLU A C 1
ATOM 578 O O . GLU A 1 71 ? -8.357 -0.568 7.446 1.00 97.88 71 GLU A O 1
ATOM 583 N N . PHE A 1 72 ? -7.958 1.563 8.024 1.00 98.38 72 PHE A N 1
ATOM 584 C CA . PHE A 1 72 ? -6.502 1.493 7.956 1.00 98.38 72 PHE A CA 1
ATOM 585 C C . PHE A 1 72 ? -5.886 1.747 9.328 1.00 98.38 72 PHE A C 1
ATOM 587 O O . PHE A 1 72 ? -6.288 2.657 10.048 1.00 98.38 72 PHE A O 1
ATOM 594 N N . GLU A 1 73 ? -4.886 0.944 9.688 1.00 98.25 73 GLU A N 1
ATOM 595 C CA . GLU A 1 73 ? -4.107 1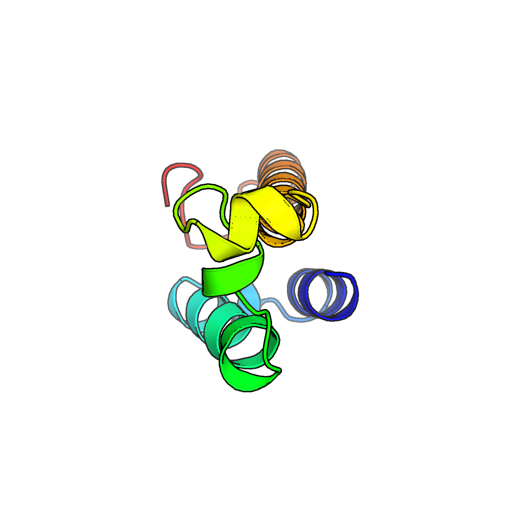.160 10.913 1.00 98.25 73 GLU A CA 1
ATOM 596 C C . GLU A 1 73 ? -3.122 2.326 10.746 1.00 98.25 73 GLU A C 1
ATOM 598 O O . GLU A 1 73 ? -2.857 3.082 11.681 1.00 98.25 73 GLU A O 1
ATOM 603 N N . PHE A 1 74 ? -2.556 2.468 9.545 1.00 97.75 74 PHE A N 1
ATOM 604 C CA . PHE A 1 74 ? -1.604 3.523 9.230 1.00 97.75 74 PHE A CA 1
ATOM 605 C C . PHE A 1 74 ? -2.310 4.828 8.864 1.00 97.75 74 PHE A C 1
ATOM 607 O O . PHE A 1 74 ? -3.397 4.822 8.297 1.00 97.75 74 PHE A O 1
ATOM 614 N N . SER A 1 75 ? -1.672 5.962 9.162 1.00 96.25 75 SER A N 1
ATOM 615 C CA . SER A 1 75 ? -2.185 7.285 8.799 1.00 96.25 75 SER A CA 1
ATOM 616 C C . SER A 1 75 ? -1.857 7.638 7.347 1.00 96.25 75 SER A C 1
ATOM 618 O O . SER A 1 75 ? -1.027 7.003 6.710 1.00 96.25 75 SER A O 1
ATOM 620 N N . GLN A 1 76 ? -2.471 8.696 6.817 1.00 91.69 76 GLN A N 1
ATOM 621 C CA . GLN A 1 76 ? -2.168 9.196 5.467 1.00 91.69 76 GLN A CA 1
ATOM 622 C C . GLN A 1 76 ? -0.738 9.739 5.306 1.00 91.69 76 GLN A C 1
ATOM 624 O O . GLN A 1 76 ? -0.314 9.998 4.184 1.00 91.69 76 GLN A O 1
ATOM 629 N N . TYR A 1 77 ? -0.033 9.972 6.418 1.00 93.81 77 TYR A N 1
ATOM 630 C CA . TYR A 1 77 ? 1.362 10.410 6.412 1.00 93.81 77 TYR A CA 1
ATOM 631 C C . TYR A 1 77 ? 2.341 9.254 6.155 1.00 93.81 77 TYR A C 1
ATOM 633 O O . TYR A 1 77 ? 3.455 9.501 5.698 1.00 93.81 77 TYR A O 1
ATOM 641 N N . TYR A 1 78 ? 1.939 8.025 6.489 1.00 91.44 78 TYR A N 1
ATOM 642 C CA . TYR A 1 78 ? 2.728 6.813 6.277 1.00 91.44 78 TYR A CA 1
ATOM 643 C C . TYR A 1 78 ? 2.782 6.436 4.793 1.00 91.44 78 TYR A C 1
ATOM 645 O O . TYR A 1 78 ? 3.900 6.127 4.320 1.00 91.44 78 TYR A O 1
#

Foldseek 3Di:
DVVLVVCVVPPLQCLEPVNVVVSCCPPCVVVCPPCVQQDPPDPNVVVPDRDVVVVVVLVVVLVVCVVPVPSHPDDSVD

Organism: NCBI:txid381881

Sequence (78 aa):
QVVSLVQLLSDPYYRTLEGFRLLVEKEWLSFGHRFSHRGAQTLAGQSSGFAPIFLQFLDCVHQIHLQFPMEFEFSQYY

Secondary structure (DSSP, 8-state):
-HHHHHHHHH-GGGGSHHHHHHHHIIIIIITT--HHHHSTTSHHHHHS----HHHHHHHHHHHHHHH-TTS-SS-TT-